Protein AF-A0A225UKL9-F1 (afdb_monomer)

Radius of gyration: 14.89 Å; Cα contacts (8 Å, |Δi|>4): 44; chains: 1; bounding box: 31×26×41 Å

Solvent-accessible surface area (backbone atoms only — not comparable to full-atom values): 4195 Å² total; per-residue (Å²): 141,86,89,84,77,69,89,87,74,50,67,67,53,53,55,53,51,52,52,51,50,34,46,74,72,71,43,65,82,80,65,86,53,67,23,91,41,68,72,58,10,68,74,71,70,49,40,33,43,68,64,49,52,57,50,50,53,56,54,51,59,52,55,68,73,77,110

Structure (mmCIF, N/CA/C/O backbone):
data_AF-A0A225UKL9-F1
#
_entry.id   AF-A0A225UKL9-F1
#
loop_
_atom_site.group_PDB
_atom_site.id
_atom_site.type_symbol
_atom_site.label_atom_id
_atom_site.label_alt_id
_atom_site.label_comp_id
_atom_site.label_asym_id
_atom_site.label_entity_id
_atom_site.label_seq_id
_atom_site.pdbx_PDB_ins_code
_atom_site.Cartn_x
_atom_site.Cartn_y
_atom_site.Cartn_z
_atom_site.occupancy
_atom_site.B_iso_or_equiv
_atom_site.auth_seq_id
_atom_site.auth_comp_id
_atom_site.auth_asym_id
_atom_site.auth_atom_id
_atom_site.pdbx_PDB_model_num
ATOM 1 N N . MET A 1 1 ? 8.340 -9.637 5.312 1.00 86.50 1 MET A N 1
ATOM 2 C CA . MET A 1 1 ? 9.105 -9.922 4.075 1.00 86.50 1 MET A CA 1
ATOM 3 C C . MET A 1 1 ? 9.622 -8.606 3.509 1.00 86.50 1 MET A C 1
ATOM 5 O O . MET A 1 1 ? 8.908 -7.618 3.612 1.00 86.50 1 MET A O 1
ATOM 9 N N . PHE A 1 2 ? 10.823 -8.580 2.930 1.00 92.12 2 PHE A N 1
ATOM 10 C CA . PHE A 1 2 ? 11.360 -7.420 2.210 1.00 92.12 2 PHE A CA 1
ATOM 11 C C . PHE A 1 2 ? 11.657 -7.817 0.760 1.00 92.12 2 PHE A C 1
ATOM 13 O O . PHE A 1 2 ? 12.298 -8.840 0.532 1.00 92.12 2 PHE A O 1
ATOM 20 N N . LEU A 1 3 ? 11.183 -7.021 -0.202 1.00 90.50 3 LEU A N 1
ATOM 21 C CA . LEU A 1 3 ? 11.445 -7.202 -1.631 1.00 90.50 3 LEU A CA 1
ATOM 22 C C . LEU A 1 3 ? 12.144 -5.950 -2.177 1.00 90.50 3 LEU A C 1
ATOM 24 O O . LEU A 1 3 ? 11.499 -4.959 -2.522 1.00 90.50 3 LEU A O 1
ATOM 28 N N . GLY A 1 4 ? 13.475 -5.998 -2.221 1.00 93.56 4 GLY A N 1
ATOM 29 C CA . GLY A 1 4 ? 14.324 -4.948 -2.784 1.00 93.56 4 GLY A CA 1
ATOM 30 C C . GLY A 1 4 ? 14.708 -5.213 -4.242 1.00 93.56 4 GLY A C 1
ATOM 31 O O . GLY A 1 4 ? 14.533 -6.313 -4.756 1.00 93.56 4 GLY A O 1
ATOM 32 N N . GLY A 1 5 ? 15.232 -4.193 -4.919 1.00 93.00 5 GLY A N 1
ATOM 33 C CA . GLY A 1 5 ? 15.770 -4.302 -6.278 1.00 93.00 5 GLY A CA 1
ATOM 34 C C . GLY A 1 5 ? 15.757 -2.963 -7.009 1.00 93.00 5 GLY A C 1
ATOM 35 O O . GLY A 1 5 ? 15.088 -2.026 -6.565 1.00 93.00 5 GLY A O 1
ATOM 36 N N . GLU A 1 6 ? 16.440 -2.889 -8.147 1.00 94.69 6 GLU A N 1
ATOM 37 C CA . GLU A 1 6 ? 16.549 -1.681 -8.977 1.00 94.69 6 GLU A CA 1
ATOM 38 C C . GLU A 1 6 ? 15.184 -1.124 -9.426 1.00 94.69 6 GLU A C 1
ATOM 40 O O . GLU A 1 6 ? 14.168 -1.828 -9.455 1.00 94.69 6 GLU A O 1
ATO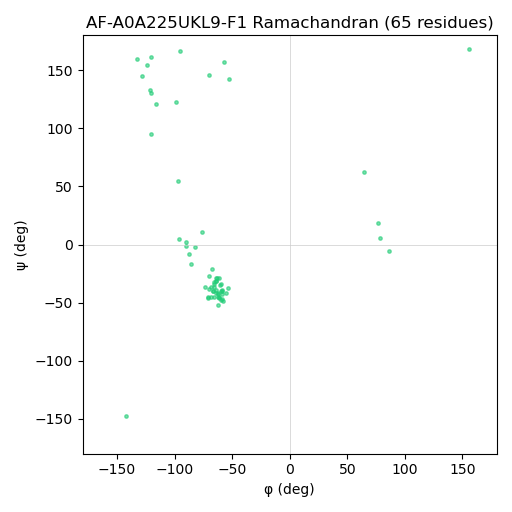M 45 N N . GLY A 1 7 ? 15.123 0.168 -9.755 1.00 91.38 7 GLY A N 1
ATOM 46 C CA . GLY A 1 7 ? 13.959 0.755 -10.418 1.00 91.38 7 GLY A CA 1
ATOM 47 C C . GLY A 1 7 ? 13.573 -0.029 -11.681 1.00 91.38 7 GLY A C 1
ATOM 48 O O . GLY A 1 7 ? 14.426 -0.536 -12.393 1.00 91.38 7 GLY A O 1
ATOM 49 N N . GLY A 1 8 ? 12.273 -0.175 -11.944 1.00 91.19 8 GLY A N 1
ATOM 50 C CA . GLY A 1 8 ? 11.790 -0.862 -13.151 1.00 91.19 8 GLY A CA 1
ATOM 51 C C . GLY A 1 8 ? 11.648 -2.387 -13.053 1.00 91.19 8 GLY A C 1
ATOM 52 O O . GLY A 1 8 ? 11.043 -2.981 -13.935 1.00 91.19 8 GLY A O 1
ATOM 53 N N . THR A 1 9 ? 12.063 -3.032 -11.957 1.00 93.06 9 THR A N 1
ATOM 54 C CA . THR A 1 9 ? 11.945 -4.502 -11.791 1.00 93.06 9 THR A CA 1
ATOM 55 C C . THR A 1 9 ? 10.538 -5.022 -11.459 1.00 93.06 9 THR A C 1
ATOM 57 O O . THR A 1 9 ? 10.370 -6.172 -11.069 1.00 93.06 9 THR A O 1
ATOM 60 N N . GLY A 1 10 ? 9.500 -4.187 -11.563 1.00 92.19 10 GLY A N 1
ATOM 61 C CA . GLY A 1 10 ? 8.115 -4.637 -11.388 1.00 92.19 10 GLY A CA 1
ATOM 62 C C . GLY A 1 10 ? 7.662 -4.881 -9.942 1.00 92.19 10 GLY A C 1
ATOM 63 O O . GLY A 1 10 ? 6.632 -5.510 -9.736 1.00 92.19 10 GLY A O 1
ATOM 64 N N . LYS A 1 11 ? 8.354 -4.354 -8.922 1.00 95.06 11 LYS A N 1
ATOM 65 C CA . LYS A 1 11 ? 7.943 -4.504 -7.504 1.00 95.06 11 LYS A CA 1
ATOM 66 C C . LYS A 1 11 ? 6.495 -4.066 -7.232 1.00 95.06 11 LYS A C 1
ATOM 68 O O . LYS A 1 11 ? 5.788 -4.730 -6.485 1.00 95.06 11 LYS A O 1
ATOM 73 N N . SER A 1 12 ? 6.021 -3.000 -7.880 1.00 92.94 12 SER A N 1
ATOM 74 C CA . SER A 1 12 ? 4.617 -2.568 -7.774 1.00 92.94 12 SER A CA 1
ATOM 75 C C . SER A 1 12 ? 3.636 -3.601 -8.343 1.00 92.94 12 SER A C 1
ATOM 77 O O . SER A 1 12 ? 2.550 -3.767 -7.801 1.00 92.94 12 SER A O 1
ATOM 79 N N . ARG A 1 13 ? 4.042 -4.369 -9.363 1.00 94.19 13 ARG A N 1
ATOM 80 C CA . ARG A 1 13 ? 3.239 -5.460 -9.936 1.00 94.19 13 ARG A CA 1
ATOM 81 C C . ARG A 1 13 ? 3.036 -6.603 -8.944 1.00 94.19 13 ARG A C 1
ATOM 83 O O . ARG A 1 13 ? 1.990 -7.238 -8.945 1.00 94.19 13 ARG A O 1
ATOM 90 N N . VAL A 1 14 ? 4.014 -6.842 -8.069 1.00 94.25 14 VAL A N 1
ATOM 91 C CA . VAL A 1 14 ? 3.866 -7.814 -6.978 1.00 94.25 14 VAL A CA 1
ATOM 92 C C . VAL A 1 14 ? 2.772 -7.359 -6.013 1.00 94.25 14 VAL A C 1
ATOM 94 O O . VAL A 1 14 ? 1.939 -8.169 -5.626 1.00 94.25 14 VAL A O 1
ATOM 97 N N . ILE A 1 15 ? 2.711 -6.065 -5.685 1.00 93.56 15 ILE A N 1
ATOM 98 C CA . ILE A 1 15 ? 1.645 -5.507 -4.838 1.00 93.56 15 ILE A CA 1
ATOM 99 C C . ILE A 1 15 ? 0.268 -5.706 -5.497 1.00 93.56 15 ILE A C 1
ATOM 101 O O . ILE A 1 15 ? -0.652 -6.179 -4.833 1.00 93.56 15 ILE A O 1
ATOM 105 N N . GLU A 1 16 ? 0.142 -5.422 -6.800 1.00 93.62 16 GLU A N 1
ATOM 106 C CA . GLU A 1 16 ? -1.090 -5.666 -7.577 1.00 93.62 16 GLU A CA 1
ATOM 107 C C . GLU A 1 16 ? -1.505 -7.149 -7.560 1.00 93.62 16 GLU A C 1
ATOM 109 O O . GLU A 1 16 ? -2.679 -7.467 -7.381 1.00 93.62 16 GLU A O 1
ATOM 114 N N . ALA A 1 17 ? -0.551 -8.074 -7.706 1.00 94.88 17 ALA A N 1
ATOM 115 C CA . ALA A 1 17 ? -0.830 -9.510 -7.697 1.00 94.88 17 ALA A CA 1
ATOM 116 C C . ALA A 1 17 ? -1.325 -10.006 -6.329 1.00 94.88 17 ALA A C 1
ATOM 118 O O . ALA A 1 17 ? -2.247 -10.818 -6.262 1.00 94.88 17 ALA A O 1
ATOM 119 N N . VAL A 1 18 ? -0.746 -9.501 -5.236 1.00 93.81 18 VAL A N 1
ATOM 120 C CA . VAL A 1 18 ? -1.193 -9.841 -3.879 1.00 93.81 18 VAL A CA 1
ATOM 121 C C . VAL A 1 18 ? -2.600 -9.285 -3.623 1.00 93.81 18 VAL A C 1
ATOM 123 O O . VAL A 1 18 ? -3.443 -9.981 -3.061 1.00 93.81 18 VAL A O 1
ATOM 126 N N . GLU A 1 19 ? -2.900 -8.070 -4.085 1.00 94.44 19 GLU A N 1
ATOM 127 C CA . GLU A 1 19 ? -4.259 -7.521 -4.021 1.00 94.44 19 GLU A CA 1
ATOM 128 C C . GLU A 1 19 ? -5.259 -8.370 -4.818 1.00 94.44 19 GLU A C 1
ATOM 130 O O . GLU A 1 19 ? -6.327 -8.707 -4.305 1.00 94.44 19 GLU A O 1
ATOM 135 N N . ALA A 1 20 ? -4.909 -8.769 -6.044 1.00 94.75 20 ALA A N 1
ATOM 136 C CA . ALA A 1 20 ? -5.740 -9.649 -6.861 1.00 94.75 20 ALA A CA 1
ATOM 137 C C . ALA A 1 20 ? -5.999 -10.998 -6.169 1.00 94.75 20 ALA A C 1
ATOM 139 O O . ALA A 1 20 ? -7.129 -11.489 -6.190 1.00 94.75 20 ALA A O 1
ATOM 140 N N . LEU A 1 21 ? -4.989 -11.558 -5.497 1.00 94.50 21 LEU A N 1
ATOM 141 C CA . LEU A 1 21 ? -5.124 -12.781 -4.710 1.00 94.50 21 LEU A 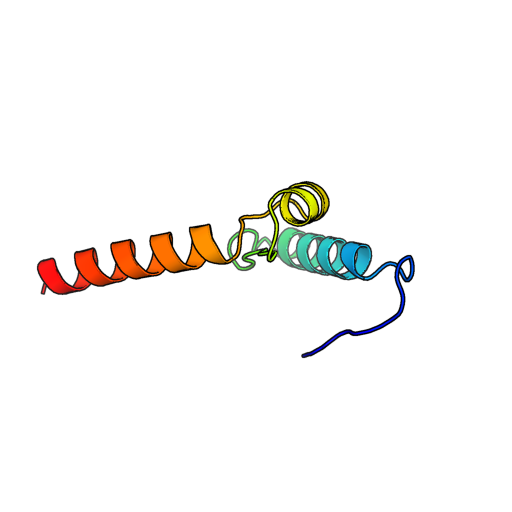CA 1
ATOM 142 C C . LEU A 1 21 ? -6.120 -12.599 -3.556 1.00 94.50 21 LEU A C 1
ATOM 144 O O . LEU A 1 21 ? -7.079 -13.364 -3.459 1.00 94.50 21 LEU A O 1
ATOM 148 N N . CYS A 1 22 ? -5.959 -11.563 -2.729 1.00 94.56 22 CYS A N 1
ATOM 149 C CA . CYS A 1 22 ? -6.894 -11.279 -1.635 1.00 94.56 22 CYS A CA 1
ATOM 150 C C . CYS A 1 22 ? -8.323 -11.050 -2.142 1.00 94.56 22 CYS A C 1
ATOM 152 O O . CYS A 1 22 ? -9.283 -11.554 -1.555 1.00 94.56 22 CYS A O 1
ATOM 154 N N . ASN A 1 23 ? -8.466 -10.348 -3.267 1.00 93.12 23 ASN A N 1
ATOM 155 C CA . ASN A 1 23 ? -9.755 -10.126 -3.911 1.00 93.12 23 ASN A CA 1
ATOM 156 C C . ASN A 1 23 ? -10.385 -11.431 -4.412 1.00 93.12 23 ASN A C 1
ATOM 158 O O . ASN A 1 23 ? -11.595 -11.598 -4.268 1.00 93.12 23 ASN A O 1
ATOM 162 N N . SER A 1 24 ? -9.586 -12.356 -4.954 1.00 95.69 24 SER A N 1
ATOM 163 C CA . SER A 1 24 ? -10.066 -13.661 -5.431 1.00 95.69 24 SER A CA 1
ATOM 164 C C . SER A 1 24 ? -10.625 -14.536 -4.306 1.00 95.69 24 SER A C 1
ATOM 166 O O . SER A 1 24 ? -11.542 -15.319 -4.534 1.00 95.69 24 SER A O 1
ATOM 168 N N . TRP A 1 25 ? -10.129 -14.355 -3.080 1.00 95.25 25 TRP A N 1
ATOM 169 C CA . TRP A 1 25 ? -10.615 -15.053 -1.889 1.00 95.25 25 TRP A CA 1
ATOM 170 C C . TRP A 1 25 ? -11.742 -14.305 -1.162 1.00 95.25 25 TRP A C 1
ATOM 172 O O . TRP A 1 25 ? -12.201 -14.756 -0.121 1.00 95.25 25 TRP A O 1
ATOM 182 N N . GLY A 1 26 ? -12.201 -13.156 -1.675 1.00 93.88 26 GLY A N 1
ATOM 183 C CA . GLY A 1 26 ? -13.245 -12.346 -1.033 1.00 93.88 26 GLY A CA 1
ATOM 184 C C . GLY A 1 26 ? -12.760 -11.489 0.145 1.00 93.88 26 GLY A C 1
ATOM 185 O O . GL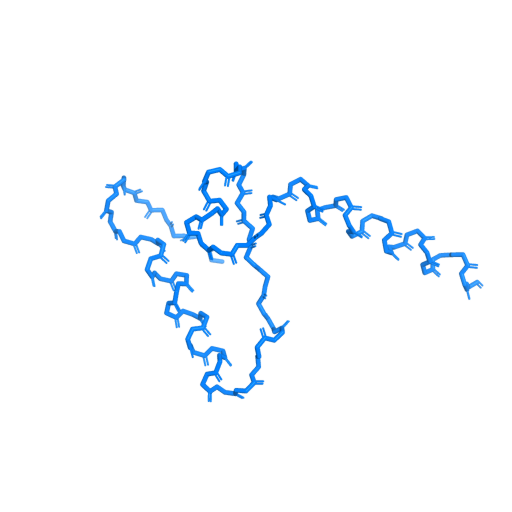Y A 1 26 ? -13.556 -10.795 0.773 1.00 93.88 26 GLY A O 1
ATOM 186 N N . HIS A 1 27 ? -11.455 -11.453 0.415 1.00 93.69 27 HIS A N 1
ATOM 187 C CA . HIS A 1 27 ? -10.843 -10.760 1.553 1.00 93.69 27 HIS A CA 1
ATOM 188 C C . HIS A 1 27 ? -10.306 -9.372 1.175 1.00 93.69 27 HIS A C 1
ATOM 190 O O . HIS A 1 27 ? -9.139 -9.043 1.389 1.00 93.69 27 HIS A O 1
ATOM 196 N N . ARG A 1 28 ? -11.165 -8.520 0.605 1.00 85.44 28 ARG A N 1
ATOM 197 C CA . ARG A 1 28 ? -10.745 -7.205 0.073 1.00 85.44 28 ARG A CA 1
ATOM 198 C C . ARG A 1 28 ? -10.199 -6.244 1.134 1.00 85.44 28 ARG A C 1
ATOM 200 O O . ARG A 1 28 ? -9.379 -5.390 0.825 1.00 85.44 28 ARG A O 1
ATOM 207 N N . LEU A 1 29 ? -10.657 -6.372 2.380 1.00 88.31 29 LEU A N 1
ATOM 208 C CA . LEU A 1 29 ? -10.280 -5.486 3.491 1.00 88.31 29 LEU A CA 1
ATOM 209 C C . LEU A 1 29 ? -9.041 -5.963 4.260 1.00 88.31 29 LEU A C 1
ATOM 211 O O . LEU A 1 29 ? -8.606 -5.300 5.195 1.00 88.31 29 LEU A O 1
ATOM 215 N N . SER A 1 30 ? -8.462 -7.103 3.881 1.00 90.00 30 SER A N 1
ATOM 216 C CA . SER A 1 30 ? -7.321 -7.694 4.588 1.00 90.00 30 SER A CA 1
ATOM 217 C C . SER A 1 30 ? -5.971 -7.091 4.188 1.00 90.00 30 SER A C 1
ATOM 219 O O . SER A 1 30 ? -4.948 -7.471 4.752 1.00 90.00 30 SER A O 1
ATOM 221 N N . ILE A 1 31 ? -5.952 -6.151 3.237 1.00 92.69 31 ILE A N 1
ATOM 222 C CA . ILE A 1 31 ? -4.742 -5.465 2.781 1.00 92.69 31 ILE A CA 1
ATOM 223 C C . ILE A 1 31 ? -4.859 -3.960 2.963 1.00 92.69 31 ILE A C 1
ATOM 225 O O . ILE A 1 31 ? -5.814 -3.324 2.526 1.00 92.69 31 ILE A O 1
ATOM 229 N N . VAL A 1 32 ? -3.802 -3.384 3.531 1.00 94.38 32 VAL A N 1
ATOM 230 C CA . VAL A 1 32 ? -3.567 -1.943 3.546 1.00 94.38 32 VAL A CA 1
ATOM 231 C C . VAL A 1 32 ? -2.295 -1.660 2.757 1.00 94.38 32 VAL A C 1
ATOM 233 O O . VAL A 1 32 ? -1.220 -2.159 3.083 1.00 94.38 32 VAL A O 1
ATOM 236 N N . LYS A 1 33 ? -2.415 -0.846 1.704 1.00 95.38 33 LYS A N 1
ATOM 237 C CA . LYS A 1 33 ? -1.290 -0.417 0.865 1.00 95.38 33 LYS A CA 1
ATOM 238 C C . LYS A 1 33 ? -0.826 0.969 1.294 1.00 95.38 33 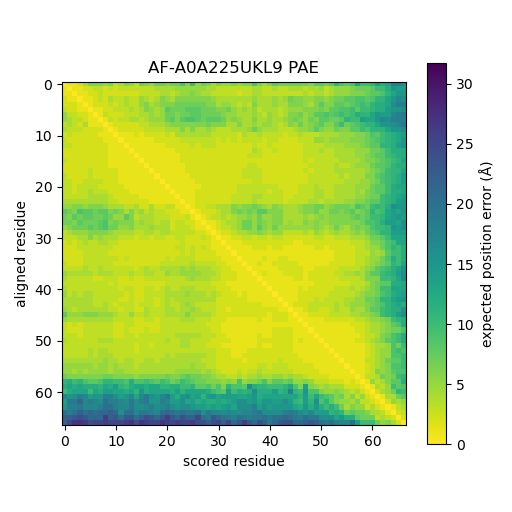LYS A C 1
ATOM 240 O O . LYS A 1 33 ? -1.606 1.925 1.255 1.00 95.38 33 LYS A O 1
ATOM 245 N N . THR A 1 34 ? 0.448 1.092 1.657 1.00 96.94 34 THR A N 1
ATOM 246 C CA . THR A 1 34 ? 1.052 2.373 2.043 1.00 96.94 34 THR A CA 1
ATOM 247 C C . THR A 1 34 ? 2.333 2.656 1.277 1.00 96.94 34 THR A C 1
ATOM 249 O O . THR A 1 34 ? 3.120 1.742 1.039 1.00 96.94 34 THR A O 1
ATOM 252 N N . ALA A 1 35 ? 2.587 3.925 0.956 1.00 97.12 35 ALA A N 1
ATOM 253 C CA . ALA A 1 35 ? 3.874 4.373 0.423 1.00 97.12 35 ALA A CA 1
ATOM 254 C C . ALA A 1 35 ? 4.386 5.627 1.146 1.00 97.12 35 ALA A C 1
ATOM 256 O O . ALA A 1 35 ? 3.618 6.366 1.755 1.00 97.12 35 ALA A O 1
ATOM 257 N N . LEU A 1 36 ? 5.690 5.900 1.061 1.00 96.81 36 LEU A N 1
ATOM 258 C CA . LEU A 1 36 ? 6.302 7.056 1.735 1.00 96.81 36 LEU A CA 1
ATOM 259 C C . LEU A 1 36 ? 5.909 8.403 1.112 1.00 96.81 36 LEU A C 1
ATOM 261 O O . LEU A 1 36 ? 5.887 9.415 1.804 1.00 96.81 36 LEU A O 1
ATOM 265 N N . THR A 1 37 ? 5.577 8.429 -0.182 1.00 96.94 37 THR A N 1
ATOM 266 C CA . THR A 1 37 ? 5.239 9.660 -0.908 1.00 96.94 37 THR A CA 1
ATOM 267 C C . THR A 1 37 ? 3.867 9.569 -1.564 1.00 96.94 37 THR A C 1
ATOM 269 O O . THR A 1 37 ? 3.386 8.484 -1.913 1.00 96.94 37 THR A O 1
ATOM 272 N N . GLY A 1 38 ? 3.239 10.728 -1.787 1.00 96.25 38 GLY A N 1
ATOM 273 C CA . GLY A 1 38 ? 1.958 10.805 -2.495 1.00 96.25 38 GLY A CA 1
ATOM 274 C C . GLY A 1 38 ? 2.038 10.238 -3.915 1.00 96.25 38 GLY A C 1
ATOM 275 O O . GLY A 1 38 ? 1.162 9.486 -4.325 1.00 96.25 38 GLY A O 1
ATOM 276 N N . LYS A 1 39 ? 3.137 10.493 -4.639 1.00 95.69 39 LYS A N 1
ATOM 277 C CA . LYS A 1 39 ? 3.332 9.971 -6.002 1.00 95.69 39 LYS A CA 1
ATOM 278 C C . LYS A 1 39 ? 3.383 8.443 -6.049 1.00 95.69 39 LYS A C 1
ATOM 280 O O . LYS A 1 39 ? 2.710 7.845 -6.881 1.00 95.69 39 LYS A O 1
ATOM 285 N N . ALA A 1 40 ? 4.125 7.807 -5.142 1.00 94.31 40 ALA A N 1
ATOM 286 C CA . ALA A 1 40 ? 4.173 6.346 -5.068 1.00 94.31 40 ALA A CA 1
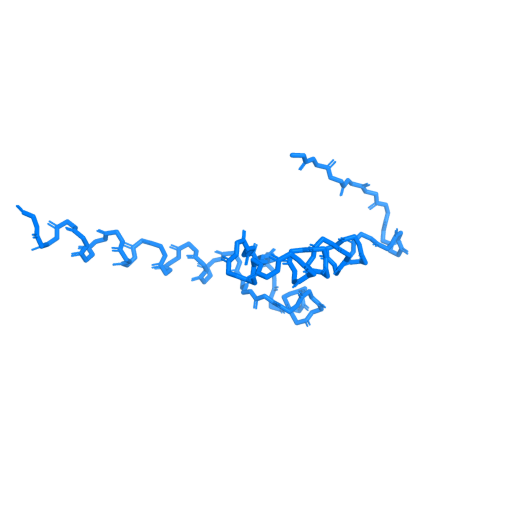ATOM 287 C C . ALA A 1 40 ? 2.818 5.750 -4.652 1.00 94.31 40 ALA A C 1
ATOM 289 O O . ALA A 1 40 ? 2.417 4.701 -5.149 1.00 94.31 40 ALA A O 1
ATOM 290 N N . THR A 1 41 ? 2.086 6.459 -3.792 1.00 95.38 41 THR A N 1
ATOM 291 C CA . THR A 1 41 ? 0.743 6.069 -3.355 1.00 95.38 41 THR A CA 1
ATOM 292 C C . THR A 1 41 ? -0.249 6.020 -4.519 1.00 95.38 41 THR A C 1
ATOM 294 O O . THR A 1 41 ? -1.034 5.078 -4.604 1.00 95.38 41 THR A O 1
ATOM 297 N N . THR A 1 42 ? -0.193 6.995 -5.435 1.00 94.06 42 THR A N 1
ATOM 298 C CA . THR A 1 42 ? -1.025 7.006 -6.650 1.00 94.06 42 THR A CA 1
ATOM 299 C C . THR A 1 42 ? -0.768 5.783 -7.530 1.00 94.06 42 THR A C 1
ATOM 301 O O . THR A 1 42 ? -1.705 5.264 -8.120 1.00 94.06 42 THR A O 1
ATOM 304 N N . ILE A 1 43 ? 0.477 5.299 -7.589 1.00 93.12 43 ILE A N 1
ATOM 305 C CA . ILE A 1 43 ? 0.847 4.131 -8.401 1.00 93.12 43 ILE A CA 1
ATOM 306 C C . ILE A 1 43 ? 0.284 2.838 -7.802 1.00 93.12 43 ILE A C 1
ATOM 308 O O . ILE A 1 43 ? -0.259 2.021 -8.531 1.00 93.12 43 ILE A O 1
ATOM 312 N N . ILE A 1 44 ? 0.403 2.640 -6.485 1.00 93.69 44 ILE A N 1
ATOM 313 C CA . ILE A 1 44 ? -0.030 1.389 -5.835 1.00 93.69 44 ILE A CA 1
ATOM 314 C C . ILE A 1 44 ? -1.511 1.393 -5.420 1.00 93.69 44 ILE A C 1
ATOM 316 O O . ILE A 1 44 ? -2.020 0.376 -4.954 1.00 93.69 44 ILE A O 1
ATOM 320 N N . GLY A 1 45 ? -2.201 2.533 -5.527 1.00 92.31 45 GLY A N 1
ATOM 321 C CA . GLY A 1 45 ? -3.593 2.696 -5.099 1.00 92.31 45 GLY A CA 1
ATOM 322 C C . GLY A 1 45 ? -3.773 2.527 -3.587 1.00 92.31 45 GLY A C 1
ATOM 323 O O . GLY A 1 45 ? -4.443 1.597 -3.146 1.00 92.31 45 GLY A O 1
ATOM 324 N N . GLY A 1 46 ? -3.145 3.393 -2.786 1.00 93.88 46 GLY A N 1
ATOM 325 C CA . GLY A 1 46 ? -3.152 3.286 -1.319 1.00 93.88 46 GLY A CA 1
ATOM 326 C C . GLY A 1 46 ? -3.244 4.622 -0.579 1.00 93.88 46 GLY A C 1
ATOM 327 O O . GLY A 1 46 ? -3.840 5.584 -1.063 1.00 93.88 46 GLY A O 1
ATOM 328 N N . LYS A 1 47 ? -2.612 4.692 0.597 1.00 96.12 47 LYS A N 1
ATOM 329 C CA . LYS A 1 47 ? -2.432 5.922 1.390 1.00 96.12 47 LYS A CA 1
ATOM 330 C C . LYS A 1 47 ? -0.949 6.222 1.614 1.00 96.12 47 LYS A C 1
ATOM 332 O O . LYS A 1 47 ? -0.105 5.334 1.505 1.00 96.12 47 LYS A O 1
ATOM 337 N N . 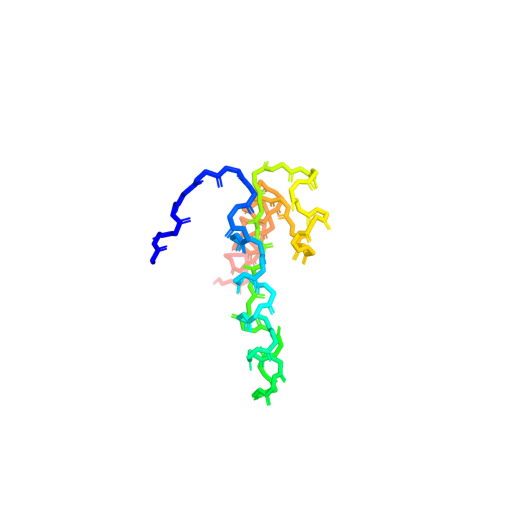THR A 1 48 ? -0.613 7.462 1.965 1.00 97.88 48 THR A N 1
ATOM 338 C CA . THR A 1 48 ? 0.749 7.722 2.449 1.00 97.88 48 THR A CA 1
ATOM 339 C C . THR A 1 48 ? 0.923 7.081 3.821 1.00 97.88 48 THR A C 1
ATOM 341 O O . THR A 1 48 ? -0.021 7.063 4.615 1.00 97.88 48 THR A O 1
ATOM 344 N N . LEU A 1 49 ? 2.126 6.591 4.123 1.00 97.50 49 LEU A N 1
ATOM 345 C CA . LEU A 1 49 ? 2.433 5.995 5.424 1.00 97.50 49 LEU A CA 1
ATOM 346 C C . LEU A 1 49 ? 2.123 6.973 6.567 1.00 97.50 49 LEU A C 1
ATOM 348 O O . LEU A 1 49 ? 1.489 6.588 7.542 1.00 97.50 49 LEU A O 1
ATOM 352 N N . ALA A 1 50 ? 2.471 8.252 6.395 1.00 97.62 50 ALA A N 1
ATOM 353 C CA . ALA A 1 50 ? 2.154 9.303 7.359 1.00 97.62 50 ALA A CA 1
ATOM 354 C C . ALA A 1 50 ? 0.641 9.429 7.611 1.00 97.62 50 ALA A C 1
ATOM 356 O O . ALA A 1 50 ? 0.202 9.418 8.756 1.00 97.62 50 ALA A O 1
ATOM 357 N N . SER A 1 51 ? -0.175 9.488 6.551 1.00 96.81 51 SER A N 1
ATOM 358 C CA . SER A 1 51 ? -1.635 9.578 6.706 1.00 96.81 51 SER A CA 1
ATOM 359 C C . SER A 1 51 ? -2.242 8.341 7.367 1.00 96.81 51 SER A C 1
ATOM 361 O O . SER A 1 51 ? -3.238 8.453 8.075 1.00 96.81 51 SER A O 1
ATOM 363 N N . PHE A 1 52 ? -1.644 7.168 7.145 1.00 96.94 52 PHE A N 1
ATOM 364 C CA . PHE A 1 52 ? -2.090 5.927 7.758 1.00 96.94 52 PHE A CA 1
ATOM 365 C C . PHE A 1 52 ? -1.775 5.891 9.257 1.00 96.94 52 PHE A C 1
ATOM 367 O O . PHE A 1 52 ? -2.671 5.608 10.044 1.00 96.94 52 PHE A O 1
ATOM 374 N N . ILE A 1 53 ? -0.554 6.260 9.655 1.00 97.19 53 ILE A N 1
ATOM 375 C CA . ILE A 1 53 ? -0.156 6.330 11.070 1.00 97.19 53 ILE A CA 1
ATOM 376 C C . ILE A 1 53 ? -1.045 7.317 11.835 1.00 97.19 53 ILE A C 1
ATOM 378 O O . ILE A 1 53 ? -1.622 6.946 12.850 1.00 97.19 53 ILE A O 1
ATOM 382 N N . LEU A 1 54 ? -1.266 8.521 11.298 1.00 96.88 54 LEU A N 1
ATOM 383 C CA . LEU A 1 54 ? -2.147 9.512 11.930 1.00 96.88 54 LEU A CA 1
ATOM 384 C C . LEU A 1 54 ? -3.592 9.011 12.093 1.00 96.88 54 LEU A C 1
ATOM 386 O O . LEU A 1 54 ? -4.272 9.374 13.051 1.00 96.88 54 LEU A O 1
ATOM 390 N N . ALA A 1 55 ? -4.090 8.205 11.151 1.00 94.56 55 ALA A N 1
ATOM 391 C CA . ALA A 1 55 ? -5.421 7.614 11.258 1.00 94.56 55 ALA A CA 1
ATOM 392 C C . ALA A 1 55 ? -5.485 6.546 12.362 1.00 94.56 55 ALA A C 1
ATOM 394 O O . ALA A 1 55 ? -6.480 6.489 13.082 1.00 94.56 55 ALA A O 1
ATOM 395 N N . LEU A 1 56 ? -4.429 5.741 12.514 1.00 94.06 56 LEU A N 1
ATOM 396 C CA . LEU A 1 56 ? -4.321 4.753 13.588 1.00 94.06 56 LEU A CA 1
ATOM 397 C C . LEU A 1 56 ? -4.226 5.415 14.963 1.00 94.06 56 LEU A C 1
ATOM 399 O O . LEU A 1 56 ? -4.937 5.002 15.86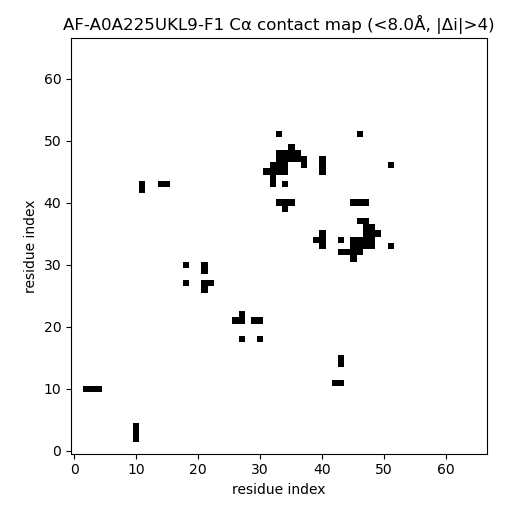9 1.00 94.06 56 LEU A O 1
ATOM 403 N N . GLU A 1 57 ? -3.408 6.459 15.110 1.00 94.75 57 GLU A N 1
ATOM 404 C CA . GLU A 1 57 ? 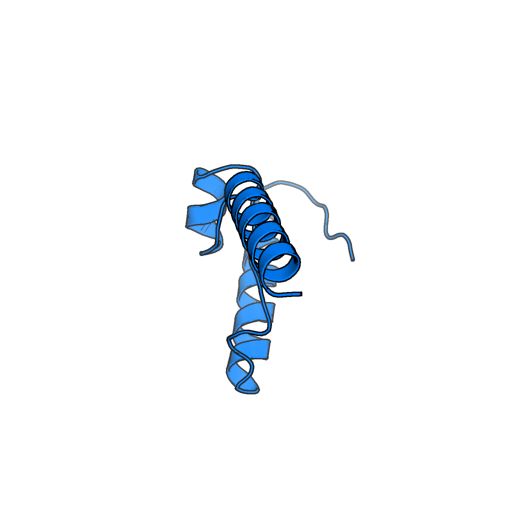-3.276 7.201 16.371 1.00 94.75 57 GLU A CA 1
ATOM 405 C C . GLU A 1 57 ? -4.619 7.785 16.814 1.00 94.75 57 GLU A C 1
ATOM 407 O O . GLU A 1 57 ? -5.035 7.595 17.952 1.00 94.75 57 GLU A O 1
ATOM 412 N N . ARG A 1 58 ? -5.349 8.423 15.889 1.00 93.44 58 ARG A N 1
ATOM 413 C CA . ARG A 1 58 ? -6.686 8.962 16.173 1.00 93.44 58 ARG A CA 1
ATOM 414 C C . ARG A 1 58 ? -7.680 7.871 16.559 1.00 93.44 58 ARG A C 1
ATOM 416 O O . ARG A 1 58 ? -8.447 8.075 17.490 1.00 93.44 58 ARG A O 1
ATOM 423 N N . GLY A 1 59 ? -7.664 6.740 15.853 1.00 88.81 59 GLY A N 1
ATOM 424 C CA . GLY A 1 59 ? -8.532 5.602 16.155 1.00 88.81 59 GLY A CA 1
ATOM 425 C C . GLY A 1 59 ? -8.218 4.951 17.505 1.00 88.81 59 GLY A C 1
ATOM 426 O O . GLY A 1 59 ? -9.127 4.543 18.217 1.00 88.81 59 GLY A O 1
ATOM 427 N N . LEU A 1 60 ? -6.944 4.888 17.892 1.00 82.00 60 LEU A N 1
ATOM 428 C CA . LEU A 1 60 ? -6.544 4.369 19.198 1.00 82.00 60 LEU A CA 1
ATOM 429 C C . LEU A 1 60 ? -6.989 5.307 20.326 1.00 82.00 60 LEU A C 1
ATOM 431 O O . LEU A 1 60 ? -7.599 4.853 21.287 1.00 82.00 60 LEU A O 1
ATOM 435 N N . SER A 1 61 ? -6.787 6.620 20.164 1.00 77.50 61 SER A N 1
ATOM 436 C CA . SER A 1 61 ? -7.250 7.612 21.143 1.00 77.50 61 SER A CA 1
ATOM 437 C C . SER A 1 61 ? -8.768 7.618 21.331 1.00 77.50 61 SER A C 1
ATOM 439 O O . SER A 1 61 ? -9.235 7.973 22.407 1.00 77.50 61 SER A O 1
ATOM 441 N N . THR A 1 62 ? -9.552 7.246 20.313 1.00 71.81 62 THR A N 1
ATOM 442 C CA . THR A 1 62 ? -11.008 7.112 20.475 1.00 71.81 62 THR A CA 1
ATOM 443 C C . THR A 1 62 ? -11.392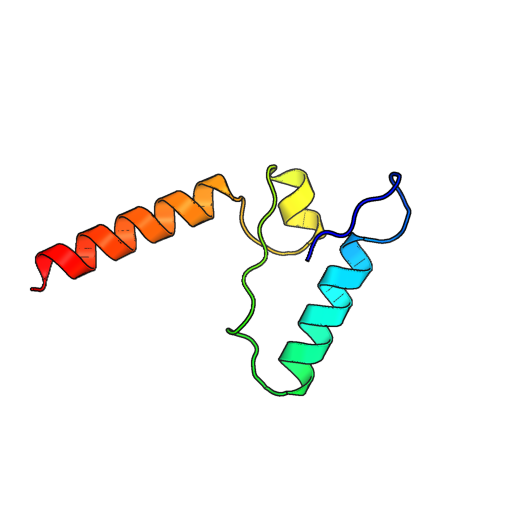 5.874 21.278 1.00 71.81 62 THR A C 1
ATOM 445 O O . THR A 1 62 ? -12.310 5.960 22.080 1.00 71.81 62 THR A O 1
ATOM 448 N N . VAL A 1 63 ? -10.668 4.759 21.125 1.00 73.12 63 VAL A N 1
ATOM 449 C CA . VAL A 1 63 ? -10.929 3.525 21.889 1.00 73.12 63 VAL A CA 1
ATOM 450 C C . VAL A 1 63 ? -10.585 3.705 23.371 1.00 73.12 63 VAL A C 1
ATOM 452 O O . VAL A 1 63 ? -11.320 3.215 24.221 1.00 73.12 63 VAL A O 1
ATOM 455 N N . ASP A 1 64 ? -9.528 4.457 23.694 1.00 66.62 64 ASP A N 1
ATOM 456 C CA . ASP A 1 64 ? -9.159 4.763 25.087 1.00 66.62 64 ASP A CA 1
ATOM 457 C C . ASP A 1 64 ? -10.176 5.669 25.812 1.00 66.62 64 ASP A C 1
ATOM 459 O O . ASP A 1 64 ? -10.200 5.693 27.038 1.00 66.62 64 ASP A O 1
ATOM 463 N N . LEU A 1 65 ? -11.008 6.428 25.087 1.00 64.88 65 LEU A N 1
ATOM 464 C CA . LEU A 1 65 ? -12.053 7.284 25.674 1.00 64.88 65 LEU A CA 1
ATOM 465 C C . LEU A 1 65 ? -13.373 6.542 25.937 1.00 64.88 65 LEU A C 1
ATOM 467 O O . LEU A 1 65 ? -14.226 7.060 26.656 1.00 64.88 65 LEU A O 1
ATOM 471 N N . GLU A 1 66 ? -13.562 5.368 25.333 1.00 58.97 66 GLU A N 1
ATOM 472 C CA . GLU A 1 66 ? -14.775 4.550 25.464 1.00 58.97 66 GLU A CA 1
ATOM 473 C C . GLU A 1 66 ? -14.646 3.442 26.527 1.00 58.97 66 GLU A C 1
ATOM 475 O O . GLU A 1 66 ? -15.569 2.641 26.690 1.00 58.97 66 GLU A O 1
ATOM 480 N N . ASN A 1 67 ? -13.526 3.404 27.257 1.00 50.97 67 ASN A N 1
ATOM 481 C CA . ASN A 1 67 ? -13.195 2.403 28.273 1.00 50.97 67 ASN A CA 1
ATOM 482 C C . ASN A 1 67 ? -12.991 3.041 29.656 1.00 50.97 67 ASN A C 1
ATOM 484 O O . ASN A 1 67 ? -13.189 2.321 30.660 1.00 50.97 67 ASN A O 1
#

Mean predicted aligned error: 5.13 Å

Sequence (67 aa):
MFLGGEGGTGKSRVIEAVEALCNSWGHRLSIVKTALTGKATTIIGGKTLASFILALERGLSTVDLEN

pLDDT: mean 90.92, std 9.28, range [50.97, 97.88]

Foldseek 3Di:
DDDDDDPPPCPLVVLVVVCVVCVVVVNNVPDADEDCDPVVCVSNVHYHPVVVVVVVVVVVVVVVVVD

Organism: NCBI:txid4795

InterPro domains:
  IPR027417 P-loop containing nucleoside triphosphate hydrolase [G3DSA:3.40.50.300] (1-64)

Secondary structure (DSSP, 8-state):
------TTS-HHHHHHHHHHHHHHTT-GGG---EESSHHHHHHHTSEEHHHHHHHHHHHHHHHHH--